Protein AF-A0A524Q4S2-F1 (afdb_monomer)

Mean pre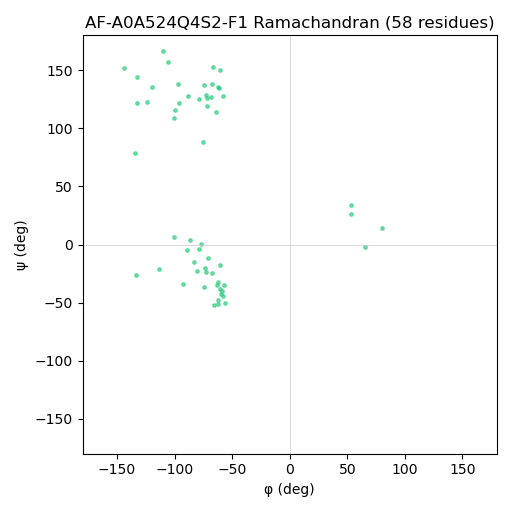dicted aligned error: 5.88 Å

Structure (mmCIF, N/CA/C/O backbone):
data_AF-A0A524Q4S2-F1
#
_entry.id   AF-A0A524Q4S2-F1
#
loop_
_atom_site.group_PDB
_atom_site.id
_atom_site.type_symbol
_atom_site.label_atom_id
_atom_site.label_alt_id
_atom_site.label_comp_id
_atom_site.label_asym_id
_atom_site.label_entity_id
_atom_site.label_seq_id
_atom_site.pdbx_PDB_ins_code
_atom_site.Cartn_x
_atom_site.Cartn_y
_atom_site.Cartn_z
_atom_site.occupancy
_atom_site.B_iso_or_equiv
_atom_site.auth_seq_id
_atom_site.auth_comp_id
_atom_site.auth_asym_id
_atom_site.auth_atom_id
_atom_site.pdbx_PDB_model_num
ATOM 1 N N . MET A 1 1 ? -20.883 -5.470 36.987 1.00 55.31 1 MET A N 1
ATOM 2 C CA . MET A 1 1 ? -20.231 -4.669 35.931 1.00 55.31 1 MET A CA 1
ATOM 3 C C . MET A 1 1 ? -20.814 -5.138 34.611 1.00 55.31 1 MET A C 1
ATOM 5 O O . MET A 1 1 ? -20.725 -6.340 34.375 1.00 55.31 1 MET A O 1
ATOM 9 N N . PRO A 1 2 ? -21.483 -4.293 33.811 1.00 58.53 2 PRO A N 1
ATOM 10 C CA . PRO A 1 2 ? -21.902 -4.722 32.483 1.00 58.53 2 PRO A CA 1
ATOM 11 C C . PRO A 1 2 ? -20.643 -5.050 31.671 1.00 58.53 2 PRO A C 1
ATOM 13 O O . PRO A 1 2 ? -19.636 -4.348 31.765 1.00 58.53 2 PRO A O 1
ATOM 16 N N . THR A 1 3 ? -20.663 -6.162 30.945 1.00 65.25 3 THR A N 1
ATOM 17 C CA . THR A 1 3 ? -19.607 -6.508 29.989 1.00 65.25 3 THR A CA 1
ATOM 18 C C . THR A 1 3 ? -19.555 -5.435 28.904 1.00 65.25 3 THR A C 1
ATOM 20 O O . THR A 1 3 ? -20.625 -5.053 28.427 1.00 65.25 3 THR A O 1
ATOM 23 N N . PRO A 1 4 ? -18.365 -4.942 28.514 1.00 70.44 4 PRO A N 1
ATOM 24 C CA . PRO A 1 4 ? -18.272 -3.962 27.443 1.00 70.44 4 PRO A CA 1
ATOM 25 C C . PRO A 1 4 ? -18.900 -4.548 26.180 1.00 70.44 4 PRO A C 1
ATOM 27 O O . PRO A 1 4 ? -18.591 -5.677 25.786 1.00 70.44 4 PRO A O 1
ATOM 30 N N . ASP A 1 5 ? -19.819 -3.792 25.589 1.00 87.31 5 ASP A N 1
ATOM 31 C CA . ASP A 1 5 ? -20.433 -4.163 24.326 1.00 87.31 5 ASP A CA 1
ATOM 32 C C . ASP A 1 5 ? -19.382 -4.116 23.201 1.00 87.31 5 ASP A C 1
ATOM 34 O O . ASP A 1 5 ? -18.381 -3.396 23.261 1.00 87.31 5 ASP A O 1
ATOM 38 N N . THR A 1 6 ? -19.579 -4.919 22.155 1.00 90.81 6 THR A N 1
ATOM 39 C CA . THR A 1 6 ? -18.638 -4.953 21.028 1.00 90.81 6 THR A CA 1
ATOM 40 C C . THR A 1 6 ? -18.563 -3.600 20.317 1.00 90.81 6 THR A C 1
ATOM 42 O O . THR A 1 6 ? -17.478 -3.255 19.841 1.00 90.81 6 THR A O 1
ATOM 45 N N . GLY A 1 7 ? -19.661 -2.834 20.280 1.00 93.44 7 GLY A N 1
ATOM 46 C CA . GLY A 1 7 ? -19.703 -1.492 19.700 1.00 93.44 7 GLY A CA 1
ATOM 47 C C . GLY A 1 7 ? -18.786 -0.515 20.432 1.00 93.44 7 GLY A C 1
ATOM 48 O O . GLY A 1 7 ? -17.897 0.064 19.809 1.00 93.44 7 GLY A O 1
ATOM 49 N N . SER A 1 8 ? -18.903 -0.429 21.761 1.00 93.56 8 SER A N 1
ATOM 50 C CA . SER A 1 8 ? -18.102 0.510 22.560 1.00 93.56 8 SER A CA 1
ATOM 51 C C . SER A 1 8 ? -16.597 0.255 22.423 1.00 93.56 8 SER A C 1
ATOM 53 O O . SER A 1 8 ? -15.814 1.186 22.273 1.00 93.56 8 SER A O 1
ATOM 55 N N . ARG A 1 9 ? -16.169 -1.017 22.360 1.00 94.12 9 ARG A N 1
ATOM 56 C CA . ARG A 1 9 ? -14.754 -1.362 22.117 1.00 94.12 9 ARG A CA 1
ATOM 57 C C . ARG A 1 9 ? -14.254 -0.884 20.745 1.00 94.12 9 ARG A C 1
ATOM 59 O O . ARG A 1 9 ? -13.076 -0.569 20.600 1.00 94.12 9 ARG A O 1
ATOM 66 N N . LYS A 1 10 ? -15.106 -0.894 19.714 1.00 95.12 10 LYS A N 1
ATOM 67 C CA . LYS A 1 10 ? -14.732 -0.434 18.366 1.00 95.1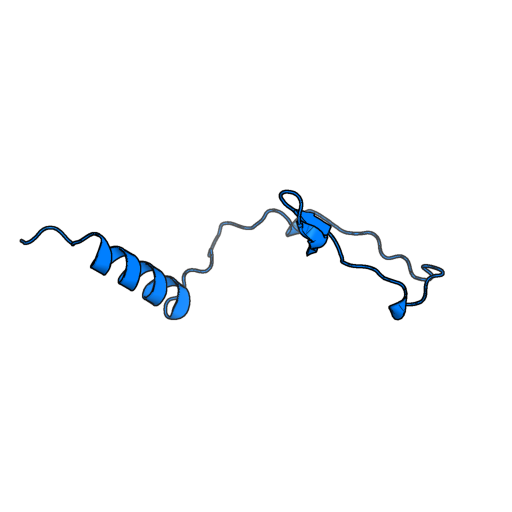2 10 LYS A CA 1
ATOM 68 C C . LYS A 1 10 ? -14.635 1.089 18.294 1.00 95.12 10 LYS A C 1
ATOM 70 O O . LYS A 1 10 ? -13.719 1.581 17.641 1.00 95.12 10 LYS A O 1
ATOM 75 N N . GLU A 1 11 ? -15.506 1.807 18.997 1.00 96.50 11 GLU A N 1
ATOM 76 C CA . GLU A 1 11 ? -15.401 3.264 19.159 1.00 96.50 11 GLU A CA 1
ATOM 77 C C . GLU A 1 11 ? -14.108 3.646 19.886 1.00 96.50 11 GLU A C 1
ATOM 79 O O . GLU A 1 11 ? -13.340 4.468 19.385 1.00 96.50 11 GLU A O 1
ATOM 84 N N . ASP A 1 12 ? -13.803 2.967 20.996 1.00 95.94 12 ASP A N 1
ATOM 85 C CA . ASP A 1 12 ? -12.547 3.165 21.721 1.00 95.94 12 ASP A CA 1
ATOM 86 C C . ASP A 1 12 ? -11.323 2.881 20.843 1.00 95.94 12 ASP A C 1
ATOM 88 O O . ASP A 1 12 ? -10.358 3.636 20.890 1.00 95.94 12 ASP A O 1
ATOM 92 N N . HIS A 1 13 ? -11.352 1.841 20.001 1.00 95.19 13 HIS A N 1
ATOM 93 C CA . HIS A 1 13 ? -10.261 1.563 19.060 1.00 95.19 13 HIS A CA 1
ATOM 94 C C . HIS A 1 13 ? -9.987 2.738 18.118 1.00 95.19 13 HIS A C 1
ATOM 96 O O . HIS A 1 13 ? -8.823 3.059 17.886 1.00 95.19 13 HIS A O 1
ATOM 102 N N . ILE A 1 14 ? -11.031 3.361 17.566 1.00 96.50 14 ILE A N 1
ATOM 103 C CA . ILE A 1 14 ? -10.872 4.510 16.668 1.00 96.50 14 ILE A CA 1
ATOM 104 C C . ILE A 1 14 ? -10.295 5.689 17.448 1.00 96.50 14 ILE A C 1
ATOM 106 O O . ILE A 1 14 ? -9.262 6.222 17.054 1.00 96.50 14 ILE A O 1
ATOM 110 N N . ARG A 1 15 ? -10.916 6.044 18.578 1.00 97.69 15 ARG A N 1
ATOM 111 C CA . ARG A 1 15 ? -10.485 7.164 19.422 1.00 97.69 15 ARG A CA 1
ATOM 112 C C . ARG A 1 15 ? -9.026 7.019 19.854 1.00 97.69 15 ARG A C 1
ATOM 114 O O . ARG A 1 15 ? -8.237 7.924 19.628 1.00 97.69 15 ARG A O 1
ATOM 121 N N . ILE A 1 16 ? -8.647 5.856 20.389 1.00 97.19 16 ILE A N 1
ATOM 122 C CA . ILE A 1 16 ? -7.278 5.578 20.848 1.00 97.19 16 ILE A CA 1
ATOM 123 C C . ILE A 1 16 ? -6.263 5.723 19.705 1.00 97.19 16 ILE A C 1
ATOM 125 O O . ILE A 1 16 ? -5.212 6.316 19.907 1.00 97.19 16 ILE A O 1
ATOM 129 N N . ASN A 1 17 ? -6.564 5.225 18.499 1.00 96.06 17 ASN A N 1
ATOM 130 C CA . ASN A 1 17 ? -5.633 5.335 17.368 1.00 96.06 17 ASN A CA 1
ATOM 131 C C . ASN A 1 17 ? -5.549 6.751 16.771 1.00 96.06 17 ASN A C 1
ATOM 133 O O . ASN A 1 17 ? -4.587 7.041 16.065 1.00 96.06 17 ASN A O 1
ATOM 137 N N . LEU A 1 18 ? -6.547 7.606 17.009 1.00 96.38 18 LEU A N 1
ATOM 138 C CA . LEU A 1 18 ? -6.564 8.987 16.520 1.00 96.38 18 LEU A CA 1
ATOM 139 C C . LEU A 1 18 ? -5.995 9.992 17.526 1.00 96.38 18 LEU A C 1
ATOM 141 O O . LEU A 1 18 ? -5.414 10.991 17.110 1.00 96.38 18 LEU A O 1
ATOM 145 N N . GLU A 1 19 ? -6.201 9.763 18.823 1.00 97.56 19 GLU A N 1
ATOM 146 C CA . GLU A 1 19 ? -5.999 10.783 19.861 1.00 97.56 19 GLU A CA 1
ATOM 147 C C . GLU A 1 19 ? -4.846 10.471 20.822 1.00 97.56 19 GLU A C 1
ATOM 149 O O . GLU A 1 19 ? -4.320 11.388 21.449 1.00 97.56 19 GLU A O 1
ATOM 154 N N . GLU A 1 20 ? -4.432 9.208 20.937 1.00 96.31 20 GLU A N 1
ATOM 155 C CA . GLU A 1 20 ? -3.397 8.784 21.884 1.00 96.31 20 GLU A CA 1
ATOM 156 C C . GLU A 1 20 ? -2.073 8.481 21.167 1.00 96.31 20 GLU A C 1
ATOM 158 O O . GLU A 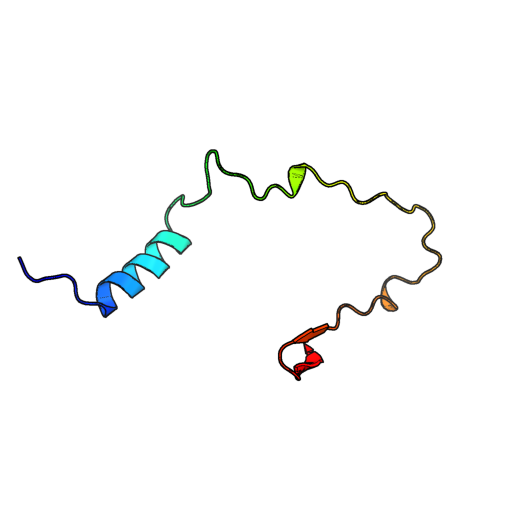1 20 ? -2.041 8.136 19.983 1.00 96.31 20 GLU A O 1
ATOM 163 N N . ASP A 1 21 ? -0.955 8.547 21.897 1.00 94.69 21 ASP A N 1
ATOM 164 C CA . ASP A 1 21 ? 0.341 8.114 21.366 1.00 94.69 21 ASP A CA 1
ATOM 165 C C . ASP A 1 21 ? 0.429 6.582 21.334 1.00 94.69 21 ASP A C 1
ATOM 167 O O . ASP A 1 21 ? 0.861 5.921 22.281 1.00 94.69 21 ASP A O 1
ATOM 171 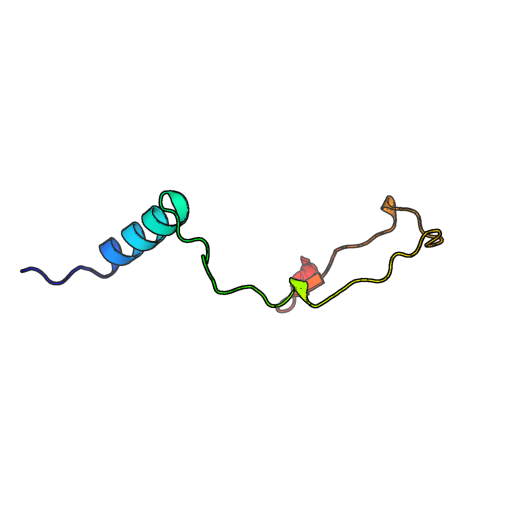N N . VAL A 1 22 ? -0.027 6.019 20.217 1.00 92.81 22 VAL A N 1
ATOM 172 C CA . VAL A 1 22 ? 0.008 4.578 19.930 1.00 92.81 22 VAL A CA 1
ATOM 173 C C . VAL A 1 22 ? 1.161 4.183 19.012 1.00 92.81 22 VAL A C 1
ATOM 175 O O . VAL A 1 22 ? 1.250 3.029 18.583 1.00 92.81 22 VAL A O 1
ATOM 178 N N . THR A 1 23 ? 2.052 5.122 18.687 1.00 88.50 23 THR A N 1
ATOM 179 C CA . THR A 1 23 ? 3.200 4.827 17.832 1.00 88.50 23 THR A CA 1
ATOM 180 C C . THR A 1 23 ? 4.142 3.882 18.573 1.00 88.50 23 THR A C 1
ATOM 182 O O . THR A 1 23 ? 4.390 4.011 19.773 1.00 88.50 23 THR A O 1
ATOM 185 N N . PHE A 1 24 ? 4.687 2.887 17.875 1.00 88.06 24 PHE A N 1
ATOM 186 C CA . PHE A 1 24 ? 5.573 1.920 18.510 1.00 88.06 24 PHE A CA 1
ATOM 187 C C . PHE A 1 24 ? 6.859 2.592 19.022 1.00 88.06 24 PHE A C 1
ATOM 189 O O . PHE A 1 24 ? 7.704 3.020 18.242 1.00 88.06 24 PHE A O 1
ATOM 196 N N . ALA A 1 25 ? 7.054 2.616 20.345 1.00 84.88 25 ALA A N 1
ATOM 197 C CA . ALA A 1 25 ? 8.229 3.238 20.967 1.00 84.88 25 ALA A CA 1
ATOM 198 C C . ALA A 1 25 ? 9.542 2.449 20.777 1.00 84.88 25 ALA A C 1
ATOM 200 O O . ALA A 1 25 ? 10.631 3.000 20.925 1.00 84.88 25 ALA A O 1
ATO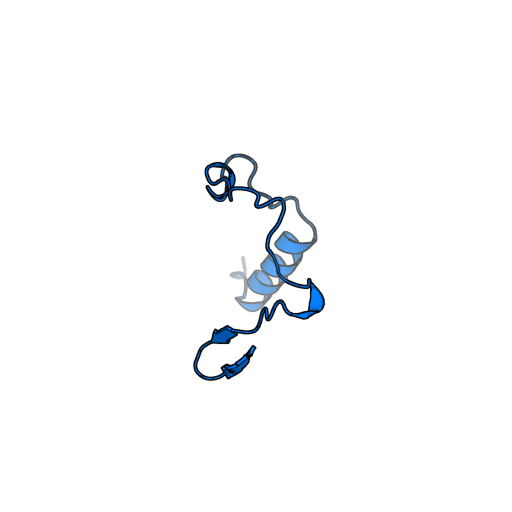M 201 N N . ARG A 1 26 ? 9.460 1.135 20.527 1.00 89.25 26 ARG A N 1
ATOM 202 C CA . ARG A 1 26 ? 10.635 0.241 20.409 1.00 89.25 26 ARG A CA 1
ATOM 203 C C . ARG A 1 26 ? 10.587 -0.701 19.210 1.00 89.25 26 ARG A C 1
ATOM 205 O O . ARG A 1 26 ? 11.634 -1.147 18.755 1.00 89.25 26 ARG A O 1
ATOM 212 N N . THR A 1 27 ? 9.396 -1.035 18.727 1.00 92.88 27 THR A N 1
ATOM 213 C CA . THR A 1 27 ? 9.212 -1.932 17.583 1.00 92.88 27 THR A CA 1
ATOM 214 C C . THR A 1 27 ? 9.224 -1.119 16.295 1.00 92.88 27 THR A C 1
ATOM 216 O O . THR A 1 27 ? 8.485 -0.150 16.176 1.00 92.88 27 THR A O 1
ATOM 219 N N . THR A 1 28 ? 10.050 -1.509 15.329 1.00 94.31 28 THR A N 1
ATOM 220 C CA . THR A 1 28 ? 10.172 -0.844 14.023 1.00 94.31 28 THR A CA 1
ATOM 221 C C . THR A 1 28 ? 9.611 -1.725 12.904 1.00 94.31 28 THR A C 1
ATOM 223 O O . THR A 1 28 ? 9.352 -2.913 13.102 1.00 94.31 28 THR A O 1
ATOM 226 N N . SER A 1 29 ? 9.405 -1.151 11.715 1.00 94.56 29 SER A N 1
ATOM 227 C CA . SER A 1 29 ? 8.848 -1.858 10.550 1.00 94.56 29 SER A CA 1
ATOM 228 C C . SER A 1 29 ? 9.860 -2.744 9.822 1.00 94.56 29 SER A C 1
ATOM 230 O O . SER A 1 29 ? 9.498 -3.419 8.860 1.00 94.56 29 SER A O 1
ATOM 232 N N . ASN A 1 30 ? 11.125 -2.731 10.252 1.00 95.44 30 ASN A N 1
ATOM 233 C CA . ASN A 1 30 ? 12.258 -3.372 9.591 1.00 95.44 30 ASN A CA 1
ATOM 234 C C . ASN A 1 30 ? 12.612 -2.763 8.216 1.00 95.44 30 ASN A C 1
ATOM 236 O O . ASN A 1 30 ? 13.598 -3.177 7.603 1.00 95.44 30 ASN A O 1
ATOM 240 N N . LEU A 1 31 ? 11.858 -1.762 7.737 1.00 96.25 31 LEU A N 1
ATOM 241 C CA . LEU A 1 31 ? 12.141 -1.034 6.496 1.00 96.25 31 LEU A CA 1
ATOM 242 C C . LEU A 1 31 ? 13.412 -0.185 6.609 1.00 96.25 31 LEU A C 1
ATOM 244 O O . LEU A 1 31 ? 14.091 0.030 5.612 1.00 96.25 31 LEU A O 1
ATOM 248 N N . GLU A 1 32 ? 13.801 0.213 7.823 1.00 94.69 32 GLU A N 1
ATOM 249 C CA . GLU A 1 32 ? 15.037 0.951 8.103 1.00 94.69 32 GLU A CA 1
ATOM 250 C C . GLU A 1 32 ? 16.315 0.192 7.711 1.00 94.69 32 GLU A C 1
ATOM 252 O O . GLU A 1 32 ? 17.385 0.787 7.582 1.00 94.69 32 GLU A O 1
ATOM 257 N N . ARG A 1 33 ? 16.218 -1.130 7.523 1.00 96.31 33 ARG A N 1
ATOM 258 C CA . ARG A 1 33 ? 17.338 -1.972 7.084 1.00 96.31 33 ARG A CA 1
ATOM 259 C C . ARG A 1 33 ? 17.541 -1.970 5.574 1.00 96.31 33 ARG A C 1
ATOM 261 O O . ARG A 1 33 ? 18.593 -2.407 5.113 1.00 96.31 33 ARG A O 1
ATOM 268 N N . TYR A 1 34 ? 16.557 -1.505 4.813 1.00 96.75 34 TYR A N 1
ATOM 269 C CA . TYR A 1 34 ? 16.607 -1.492 3.360 1.00 96.75 34 TYR A CA 1
ATOM 270 C C . TYR A 1 34 ? 17.056 -0.119 2.865 1.00 96.75 34 TYR A C 1
ATOM 272 O O . TYR A 1 34 ? 16.629 0.920 3.365 1.00 96.75 34 TYR A O 1
ATOM 280 N N . ARG A 1 35 ? 17.924 -0.112 1.851 1.00 97.00 35 ARG A N 1
ATOM 281 C CA . ARG A 1 35 ? 18.266 1.091 1.090 1.00 97.00 35 ARG A CA 1
ATOM 282 C C . ARG A 1 35 ? 17.994 0.822 -0.377 1.00 97.00 35 ARG A C 1
ATOM 284 O O . ARG A 1 35 ? 18.556 -0.112 -0.942 1.00 97.00 35 ARG A O 1
ATOM 291 N N . LEU A 1 36 ? 17.147 1.650 -0.974 1.00 97.25 36 LEU A N 1
ATOM 292 C CA . LEU A 1 36 ? 16.979 1.683 -2.419 1.00 97.25 36 LEU A CA 1
ATOM 293 C C . LEU A 1 36 ? 18.158 2.468 -2.996 1.00 97.25 36 LEU A C 1
ATOM 295 O O . LEU A 1 36 ? 18.449 3.573 -2.533 1.00 97.25 36 LEU A O 1
ATOM 299 N N . VAL A 1 37 ? 18.884 1.870 -3.940 1.00 97.31 37 VAL 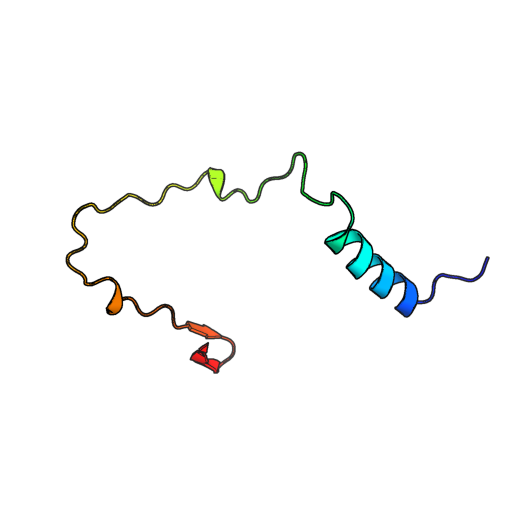A N 1
ATOM 300 C CA . VAL A 1 37 ? 20.030 2.530 -4.575 1.00 97.31 37 VAL A CA 1
ATOM 301 C C . VAL A 1 37 ? 19.502 3.677 -5.426 1.00 97.31 37 VAL A C 1
ATOM 303 O O . VAL A 1 37 ? 18.595 3.493 -6.232 1.00 97.31 37 VAL A O 1
ATOM 306 N N . HIS A 1 38 ? 20.048 4.868 -5.210 1.00 97.06 38 HIS A N 1
ATOM 307 C CA . HIS A 1 38 ? 19.675 6.044 -5.977 1.00 97.06 38 HIS A CA 1
ATOM 308 C C . HIS A 1 38 ? 20.239 5.953 -7.399 1.00 97.06 38 HIS A C 1
ATOM 310 O O . HIS A 1 38 ? 21.443 5.762 -7.563 1.00 97.06 38 HIS A O 1
ATOM 316 N N . GLU A 1 39 ? 19.373 6.144 -8.393 1.00 97.19 39 GLU A N 1
ATOM 317 C CA . GLU A 1 39 ? 19.754 6.340 -9.789 1.00 97.19 39 GLU A CA 1
ATOM 318 C C . GLU A 1 39 ? 19.705 7.837 -10.111 1.00 97.19 39 GLU A C 1
ATOM 320 O O . GLU A 1 39 ? 18.646 8.464 -10.024 1.00 97.19 39 GLU A O 1
ATOM 325 N N . ALA A 1 40 ? 20.861 8.417 -10.436 1.00 96.56 40 ALA A N 1
ATOM 326 C CA . ALA A 1 40 ? 20.989 9.858 -10.655 1.00 96.56 40 ALA A CA 1
ATOM 327 C C . ALA A 1 40 ? 20.522 10.279 -12.055 1.00 96.56 40 ALA A C 1
ATOM 329 O O . ALA A 1 40 ? 20.166 11.441 -12.257 1.00 96.56 40 ALA A O 1
ATOM 330 N N . LEU A 1 41 ? 20.512 9.346 -13.013 1.00 96.69 41 LEU A N 1
ATOM 331 C CA . LEU A 1 41 ? 20.051 9.584 -14.375 1.00 96.69 41 LEU A CA 1
ATOM 332 C C . LEU A 1 41 ? 19.141 8.429 -14.828 1.00 96.69 41 LEU A C 1
ATOM 334 O O . LEU A 1 41 ? 19.583 7.549 -15.556 1.00 96.69 41 LEU A O 1
ATOM 338 N N . PRO A 1 42 ? 17.864 8.413 -14.408 1.00 95.81 42 PRO A N 1
ATOM 339 C CA . PRO A 1 42 ? 16.964 7.279 -14.641 1.00 95.81 42 PRO A CA 1
ATOM 340 C C . PRO A 1 42 ? 16.402 7.194 -16.071 1.00 95.81 42 PRO A C 1
ATOM 342 O O . PRO A 1 42 ? 15.612 6.301 -16.354 1.00 95.81 42 PRO A O 1
ATOM 345 N N . GLU A 1 43 ? 16.769 8.130 -16.956 1.00 97.44 43 GLU A N 1
ATOM 346 C CA . GLU A 1 43 ? 16.362 8.167 -18.374 1.00 97.44 43 GLU A CA 1
ATOM 347 C C . GLU A 1 43 ? 14.835 8.097 -18.619 1.00 97.44 43 GLU A C 1
ATOM 349 O O . GLU A 1 43 ? 14.380 7.695 -19.689 1.00 97.44 43 GLU A O 1
ATOM 354 N N . ILE A 1 44 ? 14.029 8.540 -17.647 1.00 97.62 44 ILE A N 1
ATOM 355 C CA . ILE A 1 44 ? 12.561 8.580 -17.705 1.00 97.62 44 ILE A CA 1
ATOM 356 C C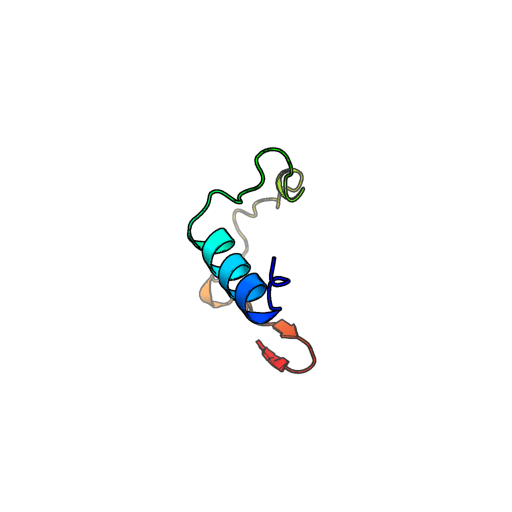 . ILE A 1 44 ? 12.031 9.948 -17.244 1.00 97.62 44 ILE A C 1
ATOM 358 O O . ILE A 1 44 ? 12.586 10.565 -16.333 1.00 97.62 44 ILE A O 1
ATOM 362 N N . ASP A 1 45 ? 10.949 10.425 -17.869 1.00 97.50 45 ASP A N 1
ATOM 363 C CA . ASP A 1 45 ? 10.184 11.587 -17.395 1.00 97.50 45 ASP A CA 1
ATOM 364 C C . ASP A 1 45 ? 9.352 11.194 -16.165 1.00 97.50 45 ASP A C 1
ATOM 366 O O . ASP A 1 45 ? 8.712 10.144 -16.152 1.00 97.50 45 ASP A O 1
ATOM 370 N N . LEU A 1 46 ? 9.308 12.042 -15.138 1.00 96.50 46 LEU A N 1
ATOM 371 C CA . LEU A 1 46 ? 8.508 11.780 -13.940 1.00 96.50 46 LEU A CA 1
ATOM 372 C C . LEU A 1 46 ? 7.018 11.5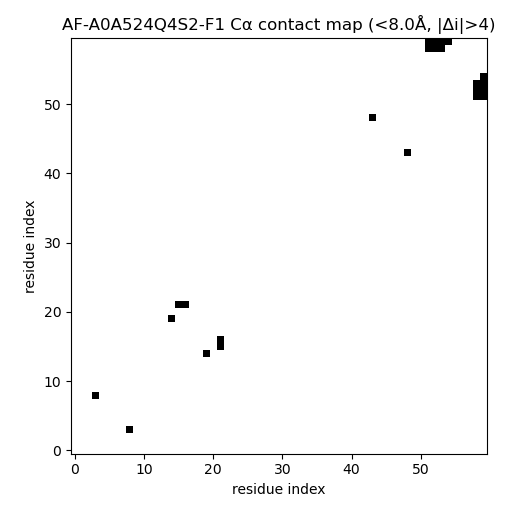61 -14.264 1.00 96.50 46 LEU A C 1
ATOM 374 O O . LEU A 1 46 ? 6.373 10.730 -13.632 1.00 96.50 46 LEU A O 1
ATOM 378 N N . ASN A 1 47 ? 6.479 12.257 -15.267 1.00 97.56 47 ASN A N 1
ATOM 379 C CA . ASN A 1 47 ? 5.087 12.110 -15.700 1.00 97.56 47 ASN A CA 1
ATOM 380 C C . ASN A 1 47 ? 4.815 10.781 -16.421 1.00 97.56 47 ASN A C 1
ATOM 382 O O . ASN A 1 47 ? 3.657 10.451 -16.659 1.00 97.56 47 ASN A O 1
ATOM 386 N N . ALA A 1 48 ? 5.861 10.037 -16.791 1.00 97.75 48 ALA A N 1
ATOM 387 C CA . ALA A 1 48 ? 5.736 8.708 -17.377 1.00 97.75 48 ALA A CA 1
ATOM 388 C C . ALA A 1 48 ? 5.709 7.590 -16.317 1.00 97.75 48 ALA A C 1
ATOM 390 O O . ALA A 1 48 ? 5.535 6.427 -16.674 1.00 97.75 48 ALA A O 1
ATOM 391 N N . VAL A 1 49 ? 5.887 7.914 -15.030 1.00 97.44 49 VAL A N 1
ATOM 392 C CA . VAL A 1 49 ? 5.768 6.937 -13.941 1.00 97.44 49 VAL A CA 1
ATOM 393 C C . VAL A 1 49 ? 4.297 6.574 -13.747 1.00 97.44 49 VAL A C 1
ATOM 395 O O . VAL A 1 49 ? 3.484 7.429 -13.401 1.00 97.44 49 VAL A O 1
ATOM 398 N N . ASP A 1 50 ? 3.974 5.296 -13.928 1.00 97.50 50 ASP A N 1
ATOM 399 C CA . ASP A 1 50 ? 2.644 4.738 -13.689 1.00 97.50 50 ASP A CA 1
ATOM 400 C C . ASP A 1 50 ? 2.617 4.009 -12.329 1.00 97.50 50 ASP A C 1
ATOM 402 O O . ASP A 1 50 ? 3.266 2.968 -12.187 1.00 97.50 50 ASP A O 1
ATOM 406 N N . PRO A 1 51 ? 1.929 4.552 -11.303 1.00 97.00 51 PRO A N 1
ATOM 407 C CA . PRO A 1 51 ? 1.811 3.918 -9.994 1.00 97.00 51 PRO A CA 1
ATOM 408 C C . PRO A 1 51 ? 0.638 2.930 -9.901 1.00 97.00 51 PRO A C 1
ATOM 410 O O . PRO A 1 51 ? 0.367 2.442 -8.801 1.00 97.00 51 PRO A O 1
ATOM 413 N N . SER A 1 52 ? -0.086 2.677 -10.999 1.00 97.75 52 SER A N 1
ATOM 414 C CA . SER A 1 52 ? -1.250 1.797 -10.987 1.00 97.75 52 SER A CA 1
ATOM 415 C C . SER A 1 52 ? -0.894 0.371 -10.568 1.00 97.75 52 SER A C 1
ATOM 417 O O . SER A 1 52 ? 0.223 -0.124 -10.757 1.00 97.75 52 SER A O 1
ATOM 419 N N . ALA A 1 53 ? -1.863 -0.302 -9.956 1.00 98.06 53 ALA A N 1
ATOM 420 C CA . ALA A 1 53 ? -1.703 -1.670 -9.493 1.00 98.06 53 ALA A CA 1
ATOM 421 C C . ALA A 1 53 ? -2.999 -2.460 -9.667 1.00 98.06 53 ALA A C 1
ATOM 423 O O . ALA A 1 53 ? -4.096 -1.918 -9.591 1.00 98.06 53 ALA A O 1
ATOM 424 N N . GLU A 1 54 ? -2.867 -3.772 -9.839 1.00 98.31 54 GLU A N 1
ATOM 425 C CA . GLU A 1 54 ? -4.000 -4.691 -9.817 1.00 98.31 54 GLU A CA 1
ATOM 426 C C . GLU A 1 54 ? -4.130 -5.304 -8.424 1.00 98.31 54 GLU A C 1
ATOM 428 O O . GLU A 1 54 ? -3.217 -5.971 -7.928 1.00 98.31 54 GLU A O 1
ATOM 433 N N . PHE A 1 55 ? -5.286 -5.120 -7.793 1.00 98.25 55 PHE A N 1
ATOM 434 C CA . PHE A 1 55 ? -5.592 -5.717 -6.501 1.00 98.25 55 PHE A CA 1
ATOM 435 C C . PHE A 1 55 ? -6.969 -6.367 -6.528 1.00 98.25 55 PHE A C 1
ATOM 437 O O . PHE A 1 55 ? -7.980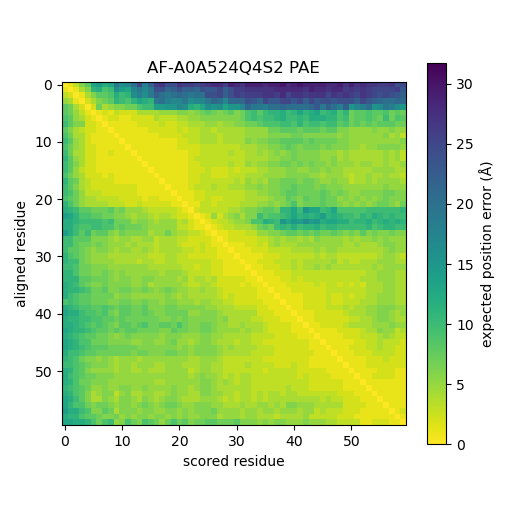 -5.726 -6.795 1.00 98.25 55 PHE A O 1
ATOM 444 N N . LEU A 1 56 ? -7.008 -7.671 -6.241 1.00 98.00 56 LEU A N 1
ATOM 445 C CA . LEU A 1 56 ? -8.242 -8.465 -6.222 1.00 98.00 56 LEU A CA 1
ATOM 446 C C . LEU A 1 56 ? -9.068 -8.365 -7.524 1.00 98.00 56 LEU A C 1
ATOM 448 O O . LEU A 1 56 ? -10.292 -8.437 -7.486 1.00 98.00 56 LEU A O 1
ATOM 452 N N . GLY A 1 57 ? -8.401 -8.229 -8.676 1.00 97.44 57 GLY A N 1
ATOM 453 C CA . GLY A 1 57 ? -9.054 -8.104 -9.986 1.00 97.44 57 GLY A CA 1
ATOM 454 C C . GLY A 1 57 ? -9.583 -6.701 -10.300 1.00 97.44 57 GLY A C 1
ATOM 455 O O . GLY A 1 57 ? -10.382 -6.551 -11.223 1.00 97.44 57 GLY A O 1
ATOM 456 N N . HIS A 1 58 ? -9.164 -5.699 -9.528 1.00 97.38 58 HIS A N 1
ATOM 457 C CA . HIS A 1 58 ? -9.475 -4.297 -9.755 1.00 97.38 58 HIS A CA 1
ATOM 458 C C . HIS A 1 58 ? -8.199 -3.489 -9.966 1.00 97.38 58 HIS A C 1
ATOM 460 O O . HIS A 1 58 ? -7.250 -3.603 -9.188 1.00 97.38 58 HIS A O 1
ATOM 466 N N . HIS A 1 59 ? -8.247 -2.619 -10.967 1.00 97.56 59 HIS A N 1
ATOM 467 C CA . HIS A 1 59 ? -7.259 -1.575 -11.176 1.00 97.56 59 HIS A CA 1
ATOM 468 C C . HIS A 1 59 ? -7.423 -0.485 -10.103 1.00 97.56 59 HIS A C 1
ATOM 470 O O . HIS A 1 59 ? -8.544 0.006 -9.914 1.00 97.56 59 HIS A O 1
ATOM 476 N N . LEU A 1 60 ? -6.343 -0.154 -9.388 1.00 96.12 60 LEU A N 1
ATOM 477 C CA . LEU A 1 60 ? -6.286 0.846 -8.308 1.00 96.12 60 LEU A CA 1
ATOM 478 C C . LEU A 1 60 ? -5.705 2.184 -8.766 1.00 96.12 60 LEU A C 1
ATOM 480 O O . LEU A 1 60 ? -4.711 2.161 -9.526 1.00 96.12 60 LEU A O 1
#

Secondary structure (DSSP, 8-state):
-PPPPHHHHHHHHHHHHHHS--S-SS---SGGG--PPPPS---S-GGG-----EETTEE-

Foldseek 3Di:
DDDDDPVVVVVVVVCCVVPHPPPDPPDDPCCVVDDDDDDPCPVDDPVPDDPWDADPNDID

Sequence (60 aa):
MPTPDTGSRKEDHIRINLEEDVTFARTTSNLERYRLVHEALPEIDLNAVDPSAEFLGHHL

Radius of gyration: 21.2 Å; Cα contacts (8 Å, |Δi|>4): 12; chains: 1; bounding box: 43×21×54 Å

pLDDT: mean 93.31, std 8.87, range [55.31, 98.31]

Solvent-accessible surface area (backbone atoms only — not comparable to full-atom values): 4335 Å² total; per-residue (Å²): 129,85,76,84,51,75,64,60,56,53,53,48,53,53,49,45,70,74,76,48,94,71,72,68,89,82,65,76,90,67,59,89,77,62,79,83,82,85,70,94,76,76,88,68,61,76,89,71,64,76,87,65,47,79,54,98,92,37,84,93